Protein AF-A0A7X5CU13-F1 (afdb_monomer_lite)

Structure (mmCIF, N/CA/C/O backbone):
data_AF-A0A7X5CU13-F1
#
_entry.id   AF-A0A7X5CU13-F1
#
loop_
_atom_site.group_PDB
_atom_site.id
_atom_site.type_symbol
_atom_site.label_atom_id
_atom_site.label_alt_id
_atom_site.label_comp_id
_atom_site.label_asym_id
_atom_site.label_entity_id
_atom_site.label_seq_id
_atom_site.pdbx_PDB_ins_code
_atom_site.Cartn_x
_atom_site.Cartn_y
_atom_site.Cartn_z
_atom_site.occupancy
_atom_site.B_iso_or_equiv
_atom_site.auth_seq_id
_atom_site.auth_comp_id
_atom_site.auth_asym_id
_atom_site.auth_atom_id
_atom_site.pdbx_PDB_model_num
ATOM 1 N N . MET A 1 1 ? -31.992 3.237 -12.448 1.00 40.44 1 MET A N 1
ATOM 2 C CA . MET A 1 1 ? -31.407 3.269 -11.088 1.00 40.44 1 MET A CA 1
ATOM 3 C C . MET A 1 1 ? -30.253 4.259 -11.102 1.00 40.44 1 MET A C 1
ATOM 5 O O . MET A 1 1 ? -29.123 3.876 -11.368 1.00 40.44 1 MET A O 1
ATOM 9 N N . GLU A 1 2 ? -30.543 5.541 -10.900 1.00 33.31 2 GLU A N 1
ATOM 10 C CA . GLU A 1 2 ? -29.527 6.599 -10.867 1.00 33.31 2 GLU A CA 1
ATOM 11 C C . GLU A 1 2 ? -29.085 6.845 -9.426 1.00 33.31 2 GLU A C 1
ATOM 13 O O . GLU A 1 2 ? -29.903 7.119 -8.544 1.00 33.31 2 GLU A O 1
ATOM 18 N N . ARG A 1 3 ? -27.778 6.748 -9.170 1.00 36.56 3 ARG A N 1
ATOM 19 C CA . ARG A 1 3 ? -27.193 7.203 -7.909 1.00 36.56 3 ARG A CA 1
ATOM 20 C C . ARG A 1 3 ? -27.170 8.729 -7.932 1.00 36.56 3 ARG A C 1
ATOM 22 O O . ARG A 1 3 ? -26.274 9.325 -8.519 1.00 36.56 3 ARG A O 1
ATOM 29 N N . ARG A 1 4 ? -28.148 9.361 -7.280 1.00 37.28 4 ARG A N 1
ATOM 30 C CA . ARG A 1 4 ? -28.060 10.781 -6.922 1.00 37.28 4 ARG A CA 1
ATOM 31 C C . ARG A 1 4 ? -26.932 10.952 -5.905 1.00 37.28 4 ARG A C 1
ATOM 33 O O . ARG A 1 4 ? -27.118 10.712 -4.715 1.00 37.28 4 ARG A O 1
ATOM 40 N N . CYS A 1 5 ? -25.758 11.351 -6.378 1.00 37.75 5 CYS A N 1
ATOM 41 C CA . CYS A 1 5 ? -24.747 11.955 -5.523 1.00 37.75 5 CYS A CA 1
ATOM 42 C C . CYS A 1 5 ? -25.335 13.266 -4.988 1.00 37.75 5 CYS A C 1
ATOM 44 O O . CYS A 1 5 ? -25.552 14.203 -5.753 1.00 37.75 5 CYS A O 1
ATOM 46 N N . ILE A 1 6 ? -25.638 13.324 -3.691 1.00 47.09 6 ILE A N 1
ATOM 47 C CA . ILE A 1 6 ? -25.963 14.588 -3.030 1.00 47.09 6 ILE A CA 1
ATOM 48 C C . ILE A 1 6 ? -24.681 15.417 -2.959 1.00 47.09 6 ILE A C 1
ATOM 50 O O . ILE A 1 6 ? -23.807 15.195 -2.124 1.00 47.09 6 ILE A O 1
ATOM 54 N N . PHE A 1 7 ? -24.545 16.343 -3.900 1.00 40.78 7 PHE A N 1
ATOM 55 C CA . PHE A 1 7 ? -23.575 17.419 -3.814 1.00 40.78 7 PHE A CA 1
ATOM 56 C C . PHE A 1 7 ? -23.892 18.203 -2.531 1.00 40.78 7 PHE A C 1
ATOM 58 O O . PHE A 1 7 ? -24.977 18.765 -2.399 1.00 40.78 7 PHE A O 1
ATOM 65 N N . LEU A 1 8 ? -22.994 18.157 -1.543 1.00 41.62 8 LEU A N 1
ATOM 66 C CA . LEU A 1 8 ? -23.095 18.988 -0.345 1.00 41.62 8 LEU A CA 1
ATOM 67 C C . LEU A 1 8 ? -22.869 20.435 -0.776 1.00 41.62 8 LEU A C 1
ATOM 69 O O . LEU A 1 8 ? -21.736 20.864 -1.000 1.00 41.62 8 LEU A O 1
ATOM 73 N N . ASP A 1 9 ? -23.972 21.154 -0.934 1.00 46.94 9 ASP A N 1
ATOM 74 C CA . ASP A 1 9 ? -23.973 22.575 -1.233 1.00 46.94 9 ASP A CA 1
ATOM 75 C C . ASP A 1 9 ? -23.269 23.332 -0.094 1.00 46.94 9 ASP A C 1
ATOM 77 O O . ASP A 1 9 ? -23.574 23.145 1.090 1.00 46.94 9 ASP A O 1
ATOM 81 N N . LYS A 1 10 ? -22.282 24.164 -0.437 1.00 53.81 10 LYS A N 1
ATOM 82 C CA . LYS A 1 10 ? -21.396 24.882 0.502 1.00 53.81 10 LYS A CA 1
ATOM 83 C C . LYS A 1 10 ? -22.092 26.081 1.165 1.00 53.81 10 LYS A C 1
ATOM 85 O O . LYS A 1 10 ? -21.552 27.182 1.187 1.00 53.81 10 LYS A O 1
ATOM 90 N N . ASN A 1 11 ? -23.296 25.890 1.697 1.00 54.66 11 ASN A N 1
ATOM 91 C CA . ASN A 1 11 ? -24.078 26.958 2.331 1.00 54.66 11 ASN A CA 1
ATOM 92 C C . ASN A 1 11 ? -24.766 26.499 3.631 1.00 54.66 11 ASN A C 1
ATOM 94 O O . ASN A 1 11 ? -25.857 26.946 3.979 1.00 54.66 11 ASN A O 1
ATOM 98 N N . PHE A 1 12 ? -24.117 25.590 4.366 1.00 50.88 12 PHE A N 1
ATOM 99 C CA . PHE A 1 12 ? -24.641 24.995 5.601 1.00 50.88 12 PHE A CA 1
ATOM 100 C C . PHE A 1 12 ? -24.766 25.992 6.773 1.00 50.88 12 PHE A C 1
ATOM 102 O O . PHE A 1 12 ? -25.517 25.753 7.713 1.00 50.88 12 PHE A O 1
ATOM 109 N N . GLU A 1 13 ? -24.089 27.141 6.716 1.00 52.06 13 GLU A N 1
ATOM 110 C CA . GLU A 1 13 ? -24.032 28.098 7.833 1.00 52.06 13 GLU A CA 1
ATOM 111 C C . GLU A 1 13 ? -25.224 29.067 7.909 1.00 52.06 13 GLU A C 1
ATOM 113 O O . GLU A 1 13 ? -25.354 29.790 8.893 1.00 52.06 13 GLU A O 1
ATOM 118 N N . LYS A 1 14 ? -26.123 29.088 6.913 1.00 52.91 14 LYS A N 1
ATOM 119 C CA . LYS A 1 14 ? -27.225 30.075 6.848 1.00 52.91 14 LYS A CA 1
ATOM 120 C C . LYS A 1 14 ? -28.608 29.540 7.204 1.00 52.91 14 LYS A C 1
ATOM 122 O O . LYS A 1 14 ? -29.593 30.260 7.077 1.00 52.91 14 LYS A O 1
ATOM 127 N N . THR A 1 15 ? -28.712 28.295 7.651 1.00 53.69 15 THR A N 1
ATOM 128 C CA . THR A 1 15 ? -30.005 27.726 8.041 1.00 53.69 15 THR A CA 1
ATOM 129 C C . THR A 1 15 ? -30.090 27.635 9.561 1.00 53.69 15 THR A C 1
ATOM 131 O O . THR A 1 15 ? -29.162 27.156 10.208 1.00 53.69 15 THR A O 1
ATOM 134 N N . GLY A 1 16 ? -31.229 28.040 10.140 1.00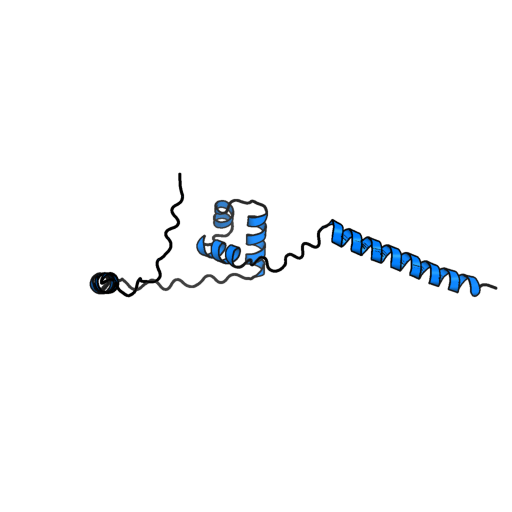 55.03 16 GLY A N 1
ATOM 135 C CA . GLY A 1 16 ? -31.540 27.908 11.578 1.00 55.03 16 GLY A CA 1
ATOM 136 C C . GLY A 1 16 ? -31.542 26.462 12.105 1.00 55.03 16 GLY A C 1
ATOM 137 O O . GLY A 1 16 ? -31.878 26.210 13.257 1.00 55.03 16 GLY A O 1
ATOM 138 N N . ILE A 1 17 ? -31.140 25.513 11.261 1.00 56.38 17 ILE A N 1
ATOM 139 C CA . ILE A 1 17 ? -30.843 24.126 11.574 1.00 56.38 17 ILE A CA 1
ATOM 140 C C . ILE A 1 17 ? -29.711 24.072 12.610 1.00 56.38 17 ILE A C 1
ATOM 142 O O . ILE A 1 17 ? -29.838 23.367 13.602 1.00 56.38 17 ILE A O 1
ATOM 146 N N . THR A 1 18 ? -28.646 24.866 12.486 1.00 58.12 18 THR A N 1
ATOM 147 C CA . THR A 1 18 ? -27.562 24.848 13.489 1.00 58.12 18 THR A CA 1
ATOM 148 C C . THR A 1 18 ? -28.050 25.238 14.888 1.00 58.12 18 THR A C 1
ATOM 150 O O . THR A 1 18 ? -27.659 24.596 15.860 1.00 58.12 18 THR A O 1
ATOM 153 N N . GLU A 1 19 ? -28.964 26.204 14.994 1.00 55.44 19 GLU A N 1
ATOM 154 C CA . GLU A 1 19 ? -29.599 26.604 16.258 1.00 55.44 19 GLU A CA 1
ATOM 155 C C . GLU A 1 19 ? -30.610 25.565 16.772 1.00 55.44 19 GLU A C 1
ATOM 157 O O . GLU A 1 19 ? -30.646 25.279 17.971 1.00 55.44 19 GLU A O 1
ATOM 162 N N . PHE A 1 20 ? -31.367 24.917 15.880 1.00 56.81 20 PHE A N 1
ATOM 163 C CA . PHE A 1 20 ? -32.258 23.803 16.227 1.00 56.81 20 PHE A CA 1
ATOM 164 C C . PHE A 1 20 ? -31.483 22.632 16.855 1.00 56.81 20 PHE A C 1
ATOM 166 O O . PHE A 1 20 ? -31.826 22.155 17.938 1.00 56.81 20 PHE A O 1
ATOM 173 N N . PHE A 1 21 ? -30.370 22.231 16.236 1.00 58.22 21 PHE A N 1
ATOM 174 C CA . PHE A 1 21 ? -29.499 21.173 16.751 1.00 58.22 21 PHE A CA 1
ATOM 175 C C . PHE A 1 21 ? -28.717 21.613 18.007 1.00 58.22 21 PHE A C 1
ATOM 177 O O . PHE A 1 21 ? -28.394 20.793 18.857 1.00 58.22 21 PHE A O 1
ATOM 184 N N . LYS A 1 22 ? -28.434 22.902 18.211 1.00 59.34 22 LYS A N 1
ATOM 185 C CA . LYS A 1 22 ? -27.805 23.367 19.464 1.00 59.34 22 LYS A CA 1
ATOM 186 C C . LYS A 1 22 ? -28.767 23.333 20.653 1.00 59.34 22 LYS A C 1
ATOM 188 O O . LYS A 1 22 ? -28.340 23.082 21.779 1.00 59.34 22 LYS A O 1
ATOM 193 N N . LYS A 1 23 ? -30.055 23.588 20.403 1.00 62.81 23 LYS A N 1
ATOM 194 C CA . LYS A 1 23 ? -31.105 23.629 21.428 1.00 62.81 23 LYS A CA 1
ATOM 195 C C . LYS A 1 23 ? -31.568 22.234 21.858 1.00 62.81 23 LYS A C 1
ATOM 197 O O . LYS A 1 23 ? -31.766 22.022 23.051 1.00 62.81 23 LYS A O 1
ATOM 202 N N . GLU A 1 24 ? -31.675 21.294 20.921 1.00 49.59 24 GLU A N 1
ATOM 203 C CA . GLU A 1 24 ? -32.103 19.909 21.188 1.00 49.59 24 GLU A CA 1
ATOM 204 C C . GLU A 1 24 ? -31.017 19.048 21.860 1.00 49.59 24 GLU A C 1
ATOM 206 O O . GLU A 1 24 ? -31.307 18.194 22.692 1.00 49.59 24 GLU A O 1
ATOM 211 N N . PHE A 1 25 ? -29.734 19.293 21.583 1.00 57.06 25 PHE A N 1
ATOM 212 C CA . PHE A 1 25 ? -28.649 18.398 22.008 1.00 57.06 25 PHE A CA 1
ATOM 213 C C . PHE A 1 25 ? -27.928 18.835 23.300 1.00 57.06 25 PHE A C 1
ATOM 215 O O . PHE A 1 25 ? -26.755 18.522 23.509 1.00 57.06 25 PHE A O 1
ATOM 222 N N . LYS A 1 26 ? -28.617 19.542 24.208 1.00 58.81 26 LYS A N 1
ATOM 223 C CA . LYS A 1 26 ? -28.037 20.069 25.464 1.00 58.81 26 LYS A CA 1
ATOM 224 C C . LYS A 1 26 ? -27.760 19.001 26.546 1.00 58.81 26 LYS A C 1
ATOM 226 O O . LYS A 1 26 ? -27.246 19.335 27.606 1.00 58.81 26 LYS A O 1
ATOM 231 N N . ASN A 1 27 ? -28.044 17.724 26.286 1.00 57.31 27 ASN A N 1
ATOM 232 C CA . ASN A 1 27 ? -27.686 16.597 27.159 1.00 57.31 27 ASN A CA 1
ATOM 233 C C . ASN A 1 27 ? -27.192 15.396 26.336 1.00 57.31 27 ASN A C 1
ATOM 235 O O . ASN A 1 27 ? -27.816 14.338 26.302 1.00 57.31 27 ASN A O 1
ATOM 239 N N . ILE A 1 28 ? -26.067 15.561 25.637 1.00 59.25 28 ILE A N 1
ATOM 240 C CA . ILE A 1 28 ? -25.346 14.415 25.073 1.00 59.25 28 ILE A CA 1
ATOM 241 C C . ILE A 1 28 ? -24.536 13.792 26.222 1.00 59.25 28 ILE A C 1
ATOM 243 O O . ILE A 1 28 ? -23.642 14.469 26.730 1.00 59.25 28 ILE A O 1
ATOM 247 N N . PRO A 1 29 ? -24.820 12.544 26.650 1.00 61.62 29 PRO A N 1
ATOM 248 C CA . PRO A 1 29 ? -24.017 11.880 27.670 1.00 61.62 29 PRO A CA 1
ATOM 249 C C . PRO A 1 29 ? -22.574 11.786 27.180 1.00 61.62 29 PRO A C 1
ATOM 251 O O . PRO A 1 29 ? -22.344 11.481 26.005 1.00 61.62 29 PRO A O 1
ATOM 254 N N . ASP A 1 30 ? -21.627 12.071 28.075 1.00 60.94 30 ASP A N 1
ATOM 255 C CA . ASP A 1 30 ? -20.203 12.180 27.777 1.00 60.94 30 ASP A CA 1
ATOM 256 C C . ASP A 1 30 ? -19.752 11.107 26.787 1.00 60.94 30 ASP A C 1
ATOM 258 O O . ASP A 1 30 ? -19.762 9.901 27.057 1.00 60.94 30 ASP A O 1
ATOM 262 N N . LYS A 1 31 ? -19.389 11.565 25.589 1.00 62.12 31 LYS A N 1
ATOM 263 C CA . LYS A 1 31 ? -18.890 10.729 24.503 1.00 62.12 31 LYS A CA 1
ATOM 264 C C . LYS A 1 31 ? -17.732 9.893 25.048 1.00 62.12 31 LYS A C 1
ATOM 266 O O . LYS A 1 31 ? -16.651 10.434 25.267 1.00 62.12 31 LYS A O 1
ATOM 271 N N . LYS A 1 32 ? -17.948 8.584 25.259 1.00 61.09 32 LYS A N 1
ATOM 272 C CA . LYS A 1 32 ? -16.901 7.638 25.686 1.00 61.09 32 LYS A CA 1
ATOM 273 C C . LYS A 1 32 ? -15.661 7.871 24.828 1.00 61.09 32 LYS A C 1
ATOM 275 O O . LYS A 1 32 ? -15.678 7.614 23.623 1.00 61.09 32 LYS A O 1
ATOM 280 N N . VAL A 1 33 ? -14.594 8.372 25.444 1.00 61.94 33 VAL A N 1
ATOM 281 C CA . VAL A 1 33 ? -13.306 8.577 24.781 1.00 61.94 33 VAL A CA 1
ATOM 282 C C . VAL A 1 33 ? -12.731 7.194 24.474 1.00 61.94 33 VAL A C 1
ATOM 284 O O . VAL A 1 33 ? -12.061 6.574 25.296 1.00 61.94 33 VAL A O 1
ATOM 287 N N . THR A 1 34 ? -13.047 6.657 23.296 1.00 67.69 34 THR A N 1
ATOM 288 C CA . THR A 1 34 ? -12.470 5.400 22.811 1.00 67.69 34 THR A CA 1
ATOM 289 C C . THR A 1 34 ? -10.980 5.596 22.567 1.00 67.69 34 THR A C 1
ATOM 291 O O . THR A 1 34 ? -10.585 6.423 21.739 1.00 67.69 34 THR A O 1
ATOM 294 N N . LYS A 1 35 ? -10.154 4.818 23.278 1.00 71.88 35 LYS A N 1
ATOM 295 C CA . LYS A 1 35 ? -8.706 4.734 23.051 1.00 71.88 35 LYS A CA 1
ATOM 296 C C . LYS A 1 35 ? -8.455 4.386 21.579 1.00 71.88 35 LYS A C 1
ATOM 298 O O . LYS A 1 35 ? -9.042 3.440 21.053 1.00 71.88 35 LYS A O 1
ATOM 303 N N . LYS A 1 36 ? -7.616 5.170 20.900 1.00 73.81 36 LYS A N 1
ATOM 304 C CA . LYS A 1 36 ? -7.280 4.940 19.489 1.00 73.81 36 LYS A CA 1
ATOM 305 C C . LYS A 1 36 ? -6.421 3.675 19.394 1.00 73.81 36 LYS A C 1
ATOM 307 O O . LYS A 1 36 ? -5.350 3.637 19.989 1.00 73.81 36 LYS A O 1
ATOM 312 N N . LYS A 1 37 ? -6.879 2.658 18.652 1.00 80.12 37 LYS A N 1
ATOM 313 C CA . LYS A 1 37 ? -6.031 1.519 18.263 1.00 80.12 37 LYS A CA 1
ATOM 314 C C . LYS A 1 37 ? -4.913 2.061 17.350 1.00 80.12 37 LYS A C 1
ATOM 316 O O . LYS A 1 37 ? -5.212 2.745 16.369 1.00 80.12 37 LYS A O 1
ATOM 321 N N . ILE A 1 38 ? -3.651 1.816 17.705 1.00 84.62 38 ILE A N 1
ATOM 322 C CA . ILE A 1 38 ? -2.473 2.178 16.902 1.00 84.62 38 ILE A CA 1
ATOM 323 C C . ILE A 1 38 ? -2.042 0.924 16.144 1.00 84.62 38 ILE A C 1
ATOM 325 O O . ILE A 1 38 ? -1.980 -0.153 16.725 1.00 84.62 38 ILE A O 1
ATOM 329 N N . TYR A 1 39 ? -1.764 1.077 14.853 1.00 86.94 39 TYR A N 1
ATOM 330 C CA . TYR A 1 39 ? -1.345 -0.008 13.970 1.00 86.94 39 TYR A CA 1
ATOM 331 C C . TYR A 1 39 ? 0.010 0.350 13.359 1.00 86.94 39 TYR A C 1
ATOM 333 O O . TYR A 1 39 ? 0.195 1.508 12.962 1.00 86.94 39 TYR A O 1
ATOM 341 N N . SER A 1 40 ? 0.923 -0.621 13.282 1.00 90.94 40 SER A N 1
ATOM 342 C CA . SER A 1 40 ? 2.205 -0.470 12.585 1.00 90.94 40 SER A CA 1
ATOM 343 C C . SER A 1 40 ? 1.989 -0.316 11.080 1.00 90.94 40 SER A C 1
ATOM 345 O O . SER A 1 40 ? 0.953 -0.718 10.545 1.00 90.94 40 SER A O 1
ATOM 347 N N . ASP A 1 41 ? 2.953 0.289 10.391 1.00 85.25 41 ASP A N 1
ATOM 348 C CA . ASP A 1 41 ? 2.840 0.517 8.948 1.00 85.25 41 ASP A CA 1
ATOM 349 C C . ASP A 1 41 ? 2.971 -0.784 8.147 1.00 85.25 41 ASP A C 1
ATOM 351 O O . ASP A 1 41 ? 2.184 -1.007 7.234 1.00 85.25 41 ASP A O 1
ATOM 355 N N . GLU A 1 42 ? 3.848 -1.698 8.569 1.00 85.75 42 GLU A N 1
ATOM 356 C CA . GLU A 1 42 ? 3.976 -3.051 8.000 1.00 85.75 42 GLU A CA 1
ATOM 357 C C . GLU A 1 42 ? 2.636 -3.797 7.992 1.00 85.75 42 GLU A C 1
ATOM 359 O O . GLU A 1 42 ? 2.227 -4.373 6.983 1.00 85.75 42 GLU A O 1
ATOM 364 N N . PHE A 1 43 ? 1.906 -3.722 9.109 1.00 89.88 43 PHE A N 1
ATOM 365 C CA . PHE A 1 43 ? 0.602 -4.354 9.244 1.00 89.88 43 PHE A CA 1
ATOM 366 C C . PHE A 1 43 ? -0.434 -3.745 8.292 1.00 89.88 43 PHE A C 1
ATOM 368 O O . PHE A 1 43 ? -1.198 -4.474 7.661 1.00 89.88 43 PHE A O 1
ATOM 375 N N . LYS A 1 44 ? -0.455 -2.412 8.154 1.00 90.12 44 LYS A N 1
ATOM 376 C CA . LYS A 1 44 ? -1.368 -1.731 7.220 1.00 90.12 44 LYS A CA 1
ATOM 377 C C . LYS A 1 44 ? -1.103 -2.177 5.785 1.00 90.12 44 LYS A C 1
ATOM 379 O O . LYS A 1 44 ? -2.058 -2.467 5.069 1.00 90.12 44 LYS A O 1
ATOM 384 N N . THR A 1 45 ? 0.167 -2.260 5.389 1.00 88.19 45 THR A N 1
ATOM 385 C CA . THR A 1 45 ? 0.574 -2.684 4.044 1.00 88.19 45 THR A CA 1
ATOM 386 C C . THR A 1 45 ? 0.150 -4.121 3.758 1.00 88.19 45 THR A C 1
ATOM 388 O O . THR A 1 45 ? -0.469 -4.367 2.726 1.00 88.19 45 THR A O 1
ATOM 391 N N . ALA A 1 46 ? 0.385 -5.052 4.687 1.00 89.50 46 ALA A N 1
ATOM 392 C CA . ALA A 1 46 ? -0.019 -6.451 4.525 1.00 89.50 46 ALA A CA 1
ATOM 393 C C . ALA A 1 46 ? -1.542 -6.602 4.341 1.00 89.50 46 ALA A C 1
ATOM 395 O O . ALA A 1 46 ? -2.006 -7.301 3.441 1.00 89.50 46 ALA A O 1
ATOM 396 N N . VAL A 1 47 ? -2.331 -5.889 5.151 1.00 90.75 47 VAL A N 1
ATOM 397 C CA . VAL A 1 47 ? -3.801 -5.889 5.056 1.00 90.75 47 VAL A CA 1
ATOM 398 C C . VAL A 1 47 ? -4.284 -5.307 3.724 1.00 90.75 47 VAL A C 1
ATOM 400 O O . VAL A 1 47 ? -5.235 -5.809 3.124 1.00 90.75 47 VAL A O 1
ATOM 403 N N . ILE A 1 48 ? -3.642 -4.237 3.256 1.00 87.19 48 ILE A N 1
ATOM 404 C CA . ILE A 1 48 ? -3.944 -3.617 1.965 1.00 87.19 48 ILE A CA 1
ATOM 405 C C . ILE A 1 48 ? -3.644 -4.578 0.810 1.00 87.19 48 ILE A C 1
ATOM 407 O O . ILE A 1 48 ? -4.465 -4.692 -0.095 1.00 87.19 48 ILE A O 1
ATOM 411 N N . GLN A 1 49 ? -2.505 -5.271 0.833 1.00 86.94 49 GLN A N 1
ATOM 412 C CA . GLN A 1 49 ? -2.147 -6.237 -0.209 1.00 86.94 49 GLN A CA 1
ATOM 413 C C . GLN A 1 49 ? -3.181 -7.363 -0.308 1.00 86.94 49 GLN A C 1
ATOM 415 O O . GLN A 1 49 ? -3.611 -7.702 -1.404 1.00 86.94 49 GLN A O 1
ATOM 420 N N . GLU A 1 50 ? -3.662 -7.884 0.824 1.00 88.69 50 GLU A N 1
ATOM 421 C CA . GLU A 1 50 ? -4.725 -8.898 0.833 1.00 88.69 50 GLU A CA 1
ATOM 422 C C . GLU A 1 50 ? -6.032 -8.370 0.212 1.00 88.69 50 GLU A C 1
ATOM 424 O O . GLU A 1 50 ? -6.710 -9.087 -0.525 1.00 88.69 50 GLU A O 1
ATOM 429 N N . TYR A 1 51 ? -6.352 -7.091 0.431 1.00 87.88 51 TYR A N 1
ATOM 430 C CA . TYR A 1 51 ? -7.479 -6.434 -0.234 1.00 87.88 51 TYR A CA 1
ATOM 431 C C . TYR A 1 51 ? -7.271 -6.288 -1.752 1.00 87.88 51 TYR A C 1
ATOM 433 O O . TYR A 1 51 ? -8.204 -6.538 -2.516 1.00 87.88 51 TYR A O 1
ATOM 441 N N . LEU A 1 52 ? -6.065 -5.919 -2.200 1.00 83.94 52 LEU A N 1
ATOM 442 C CA . LEU A 1 52 ? -5.725 -5.803 -3.626 1.00 83.94 52 LEU A CA 1
ATOM 443 C C . LEU A 1 52 ? -5.755 -7.159 -4.343 1.00 83.94 52 LEU A C 1
ATOM 445 O O . LEU A 1 52 ? -6.204 -7.231 -5.483 1.00 83.94 52 LEU A O 1
ATOM 449 N N . ASN A 1 53 ? -5.400 -8.237 -3.643 1.00 86.38 53 ASN A N 1
ATOM 450 C CA . ASN A 1 53 ? -5.497 -9.615 -4.137 1.00 86.38 53 ASN A CA 1
ATOM 451 C C . ASN A 1 53 ? -6.950 -10.101 -4.328 1.00 86.38 53 ASN A C 1
ATOM 453 O O . ASN A 1 53 ? -7.171 -11.232 -4.755 1.00 86.38 53 ASN A O 1
ATOM 457 N N . GLY A 1 54 ? -7.949 -9.272 -4.006 1.00 85.44 54 GLY A N 1
ATOM 458 C CA . GLY A 1 54 ? -9.363 -9.565 -4.232 1.00 85.44 54 GLY A CA 1
ATOM 459 C C . GLY A 1 54 ? -10.069 -10.234 -3.054 1.00 85.44 54 GLY A C 1
ATOM 460 O O . GLY A 1 54 ? -11.217 -10.661 -3.199 1.00 85.44 54 GLY A O 1
ATOM 461 N N . VAL A 1 55 ? -9.437 -10.307 -1.878 1.00 87.50 55 VAL A N 1
ATOM 462 C CA . VAL A 1 55 ? -10.106 -10.809 -0.673 1.00 87.50 55 VAL A CA 1
ATOM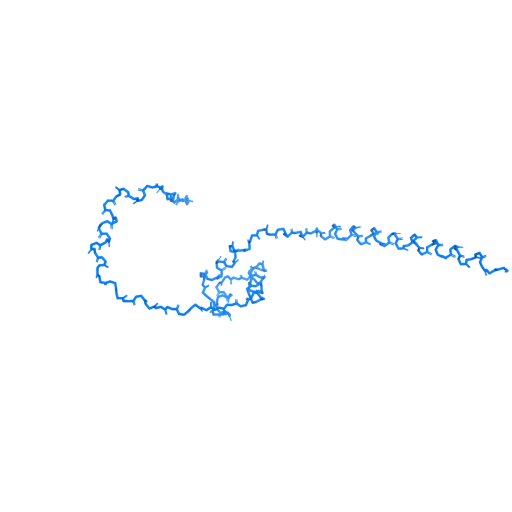 463 C C . VAL A 1 55 ? -11.208 -9.837 -0.248 1.00 87.50 55 VAL A C 1
ATOM 465 O O . VAL A 1 55 ? -11.052 -8.612 -0.242 1.00 87.50 55 VAL A O 1
ATOM 468 N N . SER A 1 56 ? -12.364 -10.390 0.121 1.00 87.44 56 SER A N 1
ATOM 469 C CA . SER A 1 56 ? -13.518 -9.598 0.535 1.00 87.44 56 SER A CA 1
ATOM 470 C C . SER A 1 56 ? -13.201 -8.767 1.775 1.00 87.44 56 SER A C 1
ATOM 472 O O . SER A 1 56 ? -12.672 -9.260 2.770 1.00 87.44 56 SER A O 1
ATOM 474 N N . ARG A 1 57 ? -13.640 -7.503 1.768 1.00 87.19 57 ARG A N 1
ATOM 475 C CA . ARG A 1 57 ? -13.498 -6.590 2.917 1.00 87.19 57 ARG A CA 1
ATOM 476 C C . ARG A 1 57 ? -13.998 -7.217 4.215 1.00 87.19 57 ARG A C 1
ATOM 478 O O . ARG A 1 57 ? -13.376 -7.028 5.247 1.00 87.19 57 ARG A O 1
ATOM 485 N N . LYS A 1 58 ? -15.117 -7.946 4.173 1.00 88.56 58 LYS A N 1
ATOM 486 C CA . LYS A 1 58 ? -15.713 -8.556 5.373 1.00 88.56 58 LYS A CA 1
ATOM 487 C C . LYS A 1 58 ? -14.785 -9.590 6.008 1.00 88.56 58 LYS A C 1
ATOM 489 O O . LYS A 1 58 ? -14.650 -9.599 7.228 1.00 88.56 58 LYS A O 1
ATOM 494 N N . ASP A 1 59 ? -14.118 -10.384 5.182 1.00 90.06 59 ASP A N 1
ATOM 495 C CA . ASP A 1 59 ? -13.234 -11.451 5.642 1.00 90.06 59 ASP A CA 1
ATOM 496 C C . ASP A 1 59 ? -11.976 -10.856 6.276 1.00 90.06 59 ASP A C 1
ATOM 498 O O . ASP A 1 59 ? -11.590 -11.254 7.370 1.00 90.06 59 ASP A O 1
ATOM 502 N N . ILE A 1 60 ? -11.415 -9.805 5.669 1.00 90.94 60 ILE A N 1
ATOM 503 C CA . ILE A 1 60 ? -10.273 -9.058 6.217 1.00 90.94 60 ILE A CA 1
ATOM 504 C C . ILE A 1 60 ? -10.633 -8.418 7.568 1.00 90.94 60 ILE A C 1
ATOM 506 O O . ILE A 1 60 ? -9.869 -8.508 8.530 1.00 90.94 60 ILE A O 1
ATOM 510 N N . LEU A 1 61 ? -11.811 -7.792 7.666 1.00 89.88 61 LEU A N 1
ATOM 511 C CA . LEU A 1 61 ? -12.288 -7.188 8.916 1.00 89.88 61 LEU A CA 1
ATOM 512 C C . LEU A 1 61 ? -12.421 -8.236 10.028 1.00 89.88 61 LEU A C 1
ATOM 514 O O . LEU A 1 61 ? -12.020 -7.970 11.160 1.00 89.88 61 LEU A O 1
ATOM 518 N N . SER A 1 62 ? -12.942 -9.421 9.695 1.00 90.31 62 SER A N 1
ATOM 519 C CA . SER A 1 62 ? -13.112 -10.525 10.642 1.00 90.31 62 SER A CA 1
ATOM 520 C C . SER A 1 62 ? -11.786 -11.171 11.046 1.00 90.31 62 SER A C 1
ATOM 522 O O . SER A 1 62 ? -11.607 -11.507 12.212 1.00 90.31 62 SER A O 1
ATOM 524 N N . LYS A 1 63 ? -10.858 -11.353 10.102 1.00 92.12 63 LYS A N 1
ATOM 525 C CA . LYS A 1 63 ? -9.563 -12.016 10.319 1.00 92.12 63 LYS A CA 1
ATOM 526 C C . LYS A 1 63 ? -8.647 -11.213 11.240 1.00 92.12 63 LYS A C 1
ATOM 528 O O . LYS A 1 63 ? -7.918 -11.791 12.039 1.00 92.12 63 LYS A O 1
ATOM 533 N N . TYR A 1 64 ? -8.697 -9.887 11.132 1.00 89.56 64 TYR A N 1
ATOM 534 C CA . TYR A 1 64 ? -7.765 -8.987 11.812 1.00 89.56 64 TYR A CA 1
ATOM 535 C C . TYR A 1 64 ? -8.397 -8.126 12.923 1.00 89.56 64 TYR A C 1
ATOM 537 O O . TYR A 1 64 ? -7.699 -7.296 13.505 1.00 89.56 64 TYR A O 1
ATOM 545 N N . ASP A 1 65 ? -9.697 -8.277 13.214 1.00 89.19 65 ASP A N 1
ATOM 546 C CA . ASP A 1 65 ? -10.466 -7.438 14.163 1.00 89.19 65 ASP A CA 1
ATOM 547 C C . ASP A 1 65 ? -10.223 -5.921 13.975 1.00 89.19 65 ASP A C 1
ATOM 549 O O . ASP A 1 65 ? -10.029 -5.117 14.905 1.00 89.19 65 ASP A O 1
ATOM 553 N N . ILE A 1 66 ? -10.184 -5.511 12.710 1.00 89.06 66 ILE A N 1
ATOM 554 C CA . ILE A 1 66 ? -10.003 -4.113 12.329 1.00 89.06 66 ILE A CA 1
ATOM 555 C C . ILE A 1 66 ? -11.354 -3.464 12.034 1.00 89.06 66 ILE A C 1
ATOM 557 O O . ILE A 1 66 ? -12.292 -4.073 11.528 1.00 89.06 66 ILE A O 1
ATOM 561 N N . SER A 1 67 ? -11.456 -2.172 12.342 1.00 88.00 67 SER A N 1
ATOM 562 C CA . SER A 1 67 ? -12.660 -1.401 12.038 1.00 88.00 67 SER A CA 1
ATOM 563 C C . SER A 1 67 ? -12.760 -1.112 10.539 1.00 88.00 67 SER A C 1
ATOM 565 O O . SER A 1 67 ? -11.772 -0.723 9.912 1.00 88.00 67 SER A O 1
ATOM 567 N N . SER A 1 68 ? -13.977 -1.169 9.984 1.00 86.56 68 SER A N 1
ATOM 568 C CA . SER A 1 68 ? -14.240 -0.796 8.584 1.00 86.56 68 SER A CA 1
ATOM 569 C C . SER A 1 68 ? -13.757 0.612 8.247 1.00 86.56 68 SER A C 1
ATOM 571 O O . SER A 1 68 ? -13.286 0.854 7.137 1.00 86.56 68 SER A O 1
ATOM 573 N N . SER A 1 69 ? -13.830 1.535 9.205 1.00 87.56 69 SER A N 1
ATOM 574 C CA . SER A 1 69 ? -13.360 2.910 9.033 1.00 87.56 69 SER A CA 1
ATOM 575 C C . SER A 1 69 ? -11.835 3.004 8.976 1.00 87.56 69 SER A C 1
ATOM 577 O O . SER A 1 69 ? -11.307 3.899 8.321 1.00 87.56 69 SER A O 1
ATOM 579 N N . ALA A 1 70 ? -11.121 2.109 9.666 1.00 87.62 70 ALA A N 1
ATOM 580 C CA . ALA A 1 70 ? -9.662 2.051 9.618 1.00 87.62 70 ALA A CA 1
ATOM 581 C C . ALA A 1 70 ? -9.198 1.526 8.255 1.00 87.62 70 ALA A C 1
ATOM 583 O O . ALA A 1 70 ? -8.422 2.205 7.588 1.00 87.62 70 ALA A O 1
ATOM 584 N N . LEU A 1 71 ? -9.771 0.405 7.801 1.00 89.06 71 LEU A N 1
ATOM 585 C CA . LEU A 1 71 ? -9.479 -0.169 6.486 1.00 89.06 71 LEU A CA 1
ATOM 586 C C . LEU A 1 71 ? -9.771 0.827 5.356 1.00 89.06 71 LEU A C 1
ATOM 588 O O . LEU A 1 71 ? -8.931 1.042 4.491 1.00 89.06 71 LEU A O 1
ATOM 592 N N . TYR A 1 72 ? -10.922 1.506 5.404 1.00 88.38 72 TYR A N 1
ATOM 593 C CA . TYR A 1 72 ? -11.269 2.541 4.426 1.00 88.38 72 TYR A CA 1
ATOM 594 C C . TYR A 1 72 ? -10.244 3.682 4.386 1.00 88.38 72 TYR A C 1
ATOM 596 O O . TYR A 1 72 ? -9.832 4.108 3.309 1.00 88.38 72 TYR A O 1
ATOM 604 N N . LYS A 1 73 ? -9.796 4.161 5.555 1.00 88.56 73 LYS A N 1
ATOM 605 C CA . LYS A 1 73 ? -8.754 5.193 5.633 1.00 88.56 73 LYS A CA 1
ATOM 606 C C . LYS A 1 73 ? -7.443 4.712 5.037 1.00 88.56 73 LYS A C 1
ATOM 608 O O . LYS A 1 73 ? -6.806 5.490 4.342 1.00 88.56 73 LYS A O 1
ATOM 613 N N . TRP A 1 74 ? -7.038 3.474 5.303 1.00 90.19 74 TRP A N 1
ATOM 614 C CA . TRP A 1 74 ? -5.797 2.921 4.764 1.00 90.19 74 TRP A CA 1
ATOM 615 C C . TRP A 1 74 ? -5.872 2.788 3.250 1.00 90.19 74 TRP A C 1
ATOM 617 O O . TRP A 1 74 ? -5.003 3.327 2.578 1.00 90.19 74 TRP A O 1
ATOM 627 N N . ILE A 1 75 ? -6.960 2.223 2.719 1.00 85.94 75 ILE A N 1
ATOM 628 C CA . ILE A 1 75 ? -7.193 2.123 1.271 1.00 85.94 75 ILE A CA 1
ATOM 629 C C . ILE A 1 75 ? -7.168 3.508 0.615 1.00 85.94 75 ILE A C 1
ATOM 631 O O . ILE A 1 75 ? -6.504 3.705 -0.391 1.00 85.94 75 ILE A O 1
ATOM 635 N N . SER A 1 76 ? -7.837 4.496 1.213 1.00 83.94 76 SER A N 1
ATOM 636 C CA . SER A 1 76 ? -7.844 5.870 0.698 1.00 83.94 76 SER A CA 1
ATOM 637 C C . SER A 1 76 ? -6.505 6.600 0.869 1.00 83.94 76 SER A C 1
ATOM 639 O O . SER A 1 76 ? -6.306 7.639 0.241 1.00 83.94 76 SER A O 1
ATOM 641 N N . SER A 1 77 ? -5.626 6.119 1.754 1.00 81.50 77 SER A N 1
ATOM 642 C CA . SER A 1 77 ? -4.286 6.681 1.985 1.00 81.50 77 SER A CA 1
ATOM 643 C C . SER A 1 77 ? -3.257 6.115 1.015 1.00 81.50 77 SER A C 1
ATOM 645 O O . SER A 1 77 ? -2.214 6.740 0.825 1.00 81.50 77 SER A O 1
ATOM 647 N N . ILE A 1 78 ? -3.561 4.983 0.371 1.00 77.94 78 ILE A N 1
ATOM 648 C CA . ILE A 1 78 ? -2.886 4.558 -0.850 1.00 77.94 78 ILE A CA 1
ATOM 649 C C . ILE A 1 78 ? -3.259 5.606 -1.898 1.00 77.94 78 ILE A C 1
ATOM 651 O O . ILE A 1 78 ? -4.234 5.486 -2.639 1.00 77.94 78 ILE A O 1
ATOM 655 N N . LYS A 1 79 ? -2.493 6.696 -1.951 1.00 60.38 79 LYS A N 1
ATOM 656 C CA . LYS A 1 79 ? -2.371 7.416 -3.212 1.00 60.38 79 LYS A CA 1
ATOM 657 C C . LYS A 1 79 ? -1.946 6.370 -4.249 1.00 60.38 79 LYS A C 1
ATOM 659 O O . LYS A 1 79 ? -1.219 5.444 -3.877 1.00 60.38 79 LYS A O 1
ATOM 664 N N . PRO A 1 80 ? -2.272 6.540 -5.535 1.00 56.12 80 PRO A N 1
ATOM 665 C CA . PRO A 1 80 ? -1.388 6.054 -6.585 1.00 56.12 80 PRO A CA 1
ATOM 666 C C . PRO A 1 80 ? -0.056 6.814 -6.433 1.00 56.12 80 PRO A C 1
ATOM 668 O O . PRO A 1 80 ? 0.274 7.731 -7.173 1.00 56.12 80 PRO A O 1
ATOM 671 N N . SER A 1 81 ? 0.648 6.537 -5.340 1.00 44.78 81 SER A N 1
ATOM 672 C CA . SER A 1 81 ? 2.027 6.866 -5.081 1.00 44.78 81 SER A CA 1
ATOM 673 C C . SER A 1 81 ? 2.720 6.008 -6.094 1.00 44.78 81 SER A C 1
ATOM 675 O O . SER A 1 81 ? 2.824 4.819 -5.810 1.00 44.78 81 SER A O 1
ATOM 677 N N . ALA A 1 82 ? 3.016 6.596 -7.259 1.00 44.62 82 ALA A N 1
ATOM 678 C CA . ALA A 1 82 ? 3.913 6.083 -8.280 1.00 44.62 82 ALA A CA 1
ATOM 679 C C . ALA A 1 82 ? 4.256 4.620 -8.006 1.00 44.62 82 ALA A C 1
ATOM 681 O O . ALA A 1 82 ? 5.321 4.290 -7.491 1.00 44.62 82 ALA A O 1
ATOM 682 N N . CYS A 1 83 ? 3.273 3.752 -8.254 1.00 43.66 83 CYS A N 1
ATOM 683 C CA . CYS A 1 83 ? 3.587 2.397 -8.610 1.00 43.66 83 CYS A CA 1
ATOM 684 C C . CYS A 1 83 ? 4.227 2.621 -9.968 1.00 43.66 83 CYS A C 1
ATOM 686 O O . CYS A 1 83 ? 3.557 2.616 -10.995 1.00 43.66 83 CYS A O 1
ATOM 688 N N . GLU A 1 84 ? 5.521 2.931 -9.960 1.00 50.78 84 GLU A N 1
ATOM 689 C CA . GLU A 1 84 ? 6.398 2.428 -10.993 1.00 50.78 84 GLU A CA 1
ATOM 690 C C . GLU A 1 84 ? 6.354 0.908 -10.802 1.00 50.78 84 GLU A C 1
ATOM 692 O O . GLU A 1 84 ? 7.292 0.276 -10.331 1.00 50.78 84 GLU A O 1
ATOM 697 N N . GLU A 1 85 ? 5.209 0.310 -11.134 1.00 53.78 85 GLU A N 1
ATOM 698 C CA . GLU A 1 85 ? 5.220 -0.962 -11.816 1.00 53.78 85 GLU A CA 1
ATOM 699 C C . GLU A 1 85 ? 5.877 -0.612 -13.151 1.00 53.78 85 GLU A C 1
ATOM 701 O O . GLU A 1 85 ? 5.209 -0.333 -14.143 1.00 53.78 85 GLU A O 1
ATOM 706 N N . GLU A 1 86 ? 7.210 -0.456 -13.121 1.00 55.16 86 GLU A N 1
ATOM 707 C CA . GLU A 1 86 ? 8.036 -0.601 -14.310 1.00 55.16 86 GLU A CA 1
ATOM 708 C C . GLU A 1 86 ? 7.565 -1.944 -14.848 1.00 55.16 86 GLU A C 1
ATOM 710 O O . GLU A 1 86 ? 7.643 -2.942 -14.118 1.00 55.16 86 GLU A O 1
ATOM 715 N N . SER A 1 87 ? 6.899 -1.941 -16.006 1.00 66.81 87 SER A N 1
ATOM 716 C CA . SER A 1 87 ? 6.165 -3.135 -16.405 1.00 66.81 87 SER A CA 1
ATOM 717 C C . SER A 1 87 ? 7.158 -4.293 -16.489 1.00 66.81 87 SER A C 1
ATOM 719 O O . SER A 1 87 ? 8.369 -4.082 -16.646 1.00 66.81 87 SER A O 1
ATOM 721 N N . GLU A 1 88 ? 6.690 -5.529 -16.324 1.00 71.19 88 GLU A N 1
ATOM 722 C CA . GLU A 1 88 ? 7.585 -6.691 -16.381 1.00 71.19 88 GLU A CA 1
ATOM 723 C C . GLU A 1 88 ? 8.459 -6.631 -17.650 1.00 71.19 88 GLU A C 1
ATOM 725 O O . GLU A 1 88 ? 9.650 -6.934 -17.613 1.00 71.19 88 GLU A O 1
ATOM 730 N N . GLU A 1 89 ? 7.921 -6.091 -18.744 1.00 73.06 89 GLU A N 1
ATOM 731 C CA . GLU A 1 89 ? 8.637 -5.793 -19.980 1.00 73.06 89 GLU A CA 1
ATOM 732 C C . GLU A 1 89 ? 9.764 -4.754 -19.831 1.00 73.06 89 GLU A C 1
ATOM 734 O O . GLU A 1 89 ? 10.853 -4.971 -20.368 1.00 73.06 89 GLU A O 1
ATOM 739 N N . ASP A 1 90 ? 9.556 -3.654 -19.110 1.00 75.19 90 ASP A N 1
ATOM 740 C CA . ASP A 1 90 ? 10.573 -2.618 -18.889 1.00 75.19 90 ASP A CA 1
ATOM 741 C C . ASP A 1 90 ? 11.735 -3.142 -18.029 1.00 75.19 90 ASP A C 1
ATOM 743 O O . ASP A 1 90 ? 12.913 -2.970 -18.378 1.00 75.19 90 ASP A O 1
ATOM 747 N N . THR A 1 91 ? 11.419 -3.885 -16.963 1.00 83.94 91 THR A N 1
ATOM 748 C CA . THR A 1 91 ? 12.436 -4.540 -16.121 1.00 83.94 91 THR A CA 1
ATOM 749 C C . THR A 1 91 ? 13.237 -5.576 -16.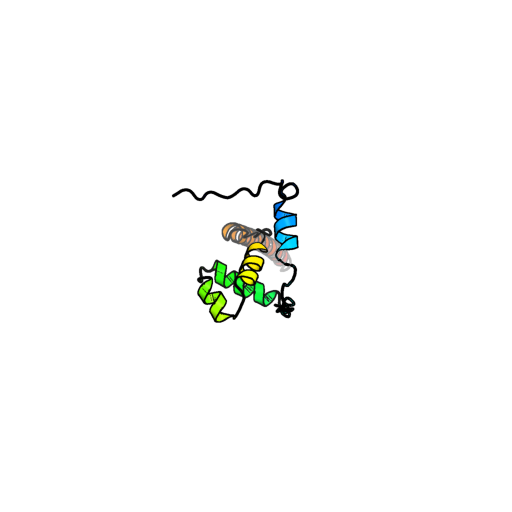917 1.00 83.94 91 THR A C 1
ATOM 751 O O . THR A 1 91 ? 14.471 -5.621 -16.834 1.00 83.94 91 THR A O 1
ATOM 754 N N . MET A 1 92 ? 12.562 -6.351 -17.773 1.00 81.88 92 MET A N 1
ATOM 755 C CA . MET A 1 92 ? 13.190 -7.312 -18.679 1.00 81.88 92 MET A CA 1
ATOM 756 C C . MET A 1 92 ? 14.094 -6.625 -19.702 1.00 81.88 92 MET A C 1
ATOM 758 O O . MET A 1 92 ? 15.213 -7.085 -19.945 1.00 81.88 92 MET A O 1
ATOM 762 N N . GLN A 1 93 ? 13.672 -5.495 -20.273 1.00 83.88 93 GLN A N 1
ATOM 763 C CA . GLN A 1 93 ? 14.515 -4.724 -21.185 1.00 83.88 93 GLN A CA 1
ATOM 764 C C . GLN A 1 93 ? 15.769 -4.181 -20.497 1.00 83.88 93 GLN A C 1
ATOM 766 O O . GLN A 1 93 ? 16.853 -4.199 -21.089 1.00 83.88 93 GLN A O 1
ATOM 771 N N . LYS A 1 94 ? 15.652 -3.720 -19.251 1.00 90.69 94 LYS A N 1
ATOM 772 C CA . LYS A 1 94 ? 16.786 -3.218 -18.470 1.00 90.69 94 LYS A CA 1
ATOM 773 C C . LYS A 1 94 ? 17.815 -4.316 -18.192 1.00 90.69 94 LYS A C 1
ATOM 775 O O . LYS A 1 94 ? 18.995 -4.129 -18.493 1.00 90.69 94 LYS A O 1
ATOM 780 N N . LEU A 1 95 ? 17.363 -5.490 -17.750 1.00 89.25 95 LEU A N 1
ATOM 781 C CA . LEU A 1 95 ? 18.223 -6.659 -17.525 1.00 89.25 95 LEU A CA 1
ATOM 782 C C . LEU A 1 95 ? 18.900 -7.153 -18.812 1.00 89.25 95 LEU A C 1
ATOM 784 O O . LEU A 1 95 ? 20.055 -7.585 -18.787 1.00 89.25 95 LEU A O 1
ATOM 788 N N . LEU A 1 96 ? 18.217 -7.083 -19.958 1.00 90.19 96 LEU A N 1
ATOM 789 C CA . LEU A 1 96 ? 18.811 -7.436 -21.250 1.00 90.19 96 LEU A CA 1
ATOM 790 C C . LEU A 1 96 ? 19.936 -6.472 -21.647 1.00 90.19 96 LEU A C 1
ATOM 792 O O . LEU A 1 96 ? 20.998 -6.932 -22.075 1.00 90.19 96 LEU A O 1
ATOM 796 N N . ARG A 1 97 ? 19.743 -5.161 -21.454 1.00 91.69 97 ARG A N 1
ATOM 797 C CA . ARG A 1 97 ? 20.788 -4.154 -21.712 1.00 91.69 97 ARG A CA 1
ATOM 798 C C . ARG A 1 97 ? 22.001 -4.361 -20.809 1.00 91.69 97 ARG A C 1
ATOM 800 O O . A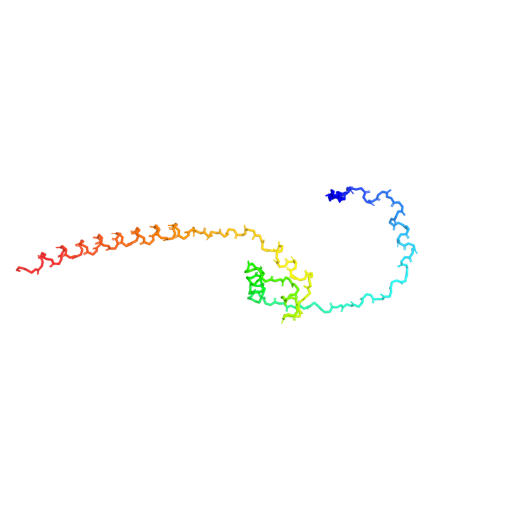RG A 1 97 ? 23.128 -4.331 -21.297 1.00 91.69 97 ARG A O 1
ATOM 807 N N . GLU A 1 98 ? 21.789 -4.608 -19.519 1.00 92.69 98 GLU A N 1
ATOM 808 C CA . GLU A 1 98 ? 22.881 -4.891 -18.578 1.00 92.69 98 GLU A CA 1
ATOM 809 C C . GLU A 1 98 ? 23.662 -6.142 -18.988 1.00 92.69 98 GLU A C 1
ATOM 811 O O . GLU A 1 98 ? 24.890 -6.106 -19.075 1.00 92.69 98 GLU A O 1
ATOM 816 N N . ASN A 1 99 ? 22.964 -7.222 -19.345 1.00 95.19 99 ASN A N 1
ATOM 817 C CA . ASN A 1 99 ? 23.602 -8.438 -19.845 1.00 95.19 99 ASN A CA 1
ATOM 818 C C . ASN A 1 99 ? 24.418 -8.197 -21.122 1.00 95.19 99 ASN A C 1
ATOM 820 O O . ASN A 1 99 ? 25.494 -8.775 -21.288 1.00 95.19 99 ASN A O 1
ATOM 824 N N . GLU A 1 100 ? 23.935 -7.355 -22.036 1.00 95.81 100 GLU A N 1
ATOM 825 C CA . GLU A 1 100 ? 24.675 -6.999 -23.247 1.00 95.81 100 GLU A CA 1
ATOM 826 C C . GLU A 1 100 ? 25.947 -6.201 -22.921 1.00 95.81 100 GLU A C 1
ATOM 828 O O . GLU A 1 100 ? 27.022 -6.493 -23.452 1.00 95.81 100 GLU A O 1
ATOM 833 N N . MET A 1 101 ? 25.850 -5.234 -22.006 1.00 94.19 101 MET A N 1
ATOM 834 C CA . MET A 1 101 ? 26.992 -4.439 -21.550 1.00 94.19 101 MET A CA 1
ATOM 835 C C . MET A 1 101 ? 28.043 -5.312 -20.861 1.00 94.19 101 MET A C 1
ATOM 837 O O . MET A 1 101 ? 29.227 -5.221 -21.190 1.00 94.19 101 MET A O 1
ATOM 841 N N . LEU A 1 102 ? 27.624 -6.218 -19.974 1.00 93.69 102 LEU A N 1
ATOM 842 C CA . LEU A 1 102 ? 28.519 -7.156 -19.295 1.00 93.69 102 LEU A CA 1
ATOM 843 C C . LEU A 1 102 ? 29.236 -8.081 -20.288 1.00 93.69 102 LEU A C 1
ATOM 845 O O . LEU A 1 102 ? 30.445 -8.282 -20.172 1.00 93.69 102 LEU A O 1
ATOM 849 N N . LYS A 1 103 ? 28.534 -8.586 -21.312 1.00 93.62 103 LYS A N 1
ATOM 850 C CA . LYS A 1 103 ? 29.145 -9.396 -22.383 1.00 93.62 103 LYS A CA 1
ATOM 851 C C . LYS A 1 103 ? 30.229 -8.627 -23.141 1.00 93.62 103 LYS A C 1
ATOM 853 O O . LYS A 1 103 ? 31.298 -9.185 -23.389 1.00 93.62 103 LYS A O 1
ATOM 858 N N . LYS A 1 104 ? 29.985 -7.356 -23.479 1.00 92.25 104 LYS A N 1
ATOM 859 C CA . LYS A 1 104 ? 30.974 -6.494 -24.156 1.00 92.25 104 LYS A CA 1
ATOM 860 C C . LYS A 1 104 ? 32.204 -6.244 -23.280 1.00 92.25 104 LYS A C 1
ATOM 862 O O . LYS A 1 104 ? 33.325 -6.354 -23.770 1.00 92.25 104 LYS A O 1
ATOM 867 N N . VAL A 1 105 ? 32.006 -5.969 -21.989 1.00 92.50 105 VAL A N 1
ATOM 868 C CA . VAL A 1 105 ? 33.105 -5.770 -21.027 1.00 92.50 105 VAL A CA 1
ATOM 869 C C . VAL A 1 105 ? 33.959 -7.032 -20.896 1.00 92.50 105 VAL A C 1
ATOM 871 O O . VAL A 1 105 ? 35.184 -6.952 -20.961 1.00 92.50 105 VAL A O 1
ATOM 874 N N . ILE A 1 106 ? 33.334 -8.206 -20.770 1.00 93.25 106 ILE A N 1
ATOM 875 C CA . ILE A 1 106 ? 34.054 -9.485 -20.701 1.00 93.25 106 ILE A CA 1
ATOM 876 C C . ILE A 1 106 ? 34.908 -9.692 -21.955 1.00 93.25 106 ILE A C 1
ATOM 878 O O . ILE A 1 106 ? 36.066 -10.085 -21.837 1.00 93.25 106 ILE A O 1
ATOM 882 N N . LEU A 1 107 ? 34.374 -9.391 -23.140 1.00 89.75 107 LEU A N 1
ATOM 883 C CA . LEU A 1 107 ? 35.110 -9.531 -24.396 1.00 89.75 107 LEU A CA 1
ATOM 884 C C . LEU A 1 107 ? 36.362 -8.639 -24.425 1.00 89.75 107 LEU A C 1
ATOM 886 O O . LEU A 1 107 ? 37.454 -9.139 -24.679 1.00 89.75 107 LEU A O 1
ATOM 890 N N . MET A 1 108 ? 36.232 -7.363 -24.042 1.00 86.81 108 MET A N 1
ATOM 891 C CA . MET A 1 108 ? 37.373 -6.440 -23.937 1.00 86.81 108 MET A CA 1
ATOM 892 C C . MET A 1 108 ? 38.461 -6.949 -22.977 1.00 86.81 108 MET A C 1
ATOM 894 O O . MET A 1 108 ? 39.658 -6.828 -23.256 1.00 86.81 108 MET A O 1
ATOM 898 N N . LEU A 1 109 ? 38.064 -7.546 -21.850 1.00 88.50 109 LEU A N 1
ATOM 899 C CA . LEU A 1 109 ? 39.004 -8.101 -20.873 1.00 88.50 109 LEU A CA 1
ATOM 900 C C . LEU A 1 109 ? 39.689 -9.377 -21.383 1.00 88.50 109 LEU A C 1
ATOM 902 O O . LEU A 1 109 ? 40.877 -9.586 -21.127 1.00 88.50 109 LEU A O 1
ATOM 906 N N . LEU A 1 110 ? 38.967 -10.226 -22.115 1.00 87.19 110 LEU A N 1
ATOM 907 C CA . LEU A 1 110 ? 39.516 -11.447 -22.707 1.00 87.19 110 LEU A CA 1
ATOM 908 C C . LEU A 1 110 ? 40.512 -11.143 -23.827 1.00 87.19 110 LEU A C 1
ATOM 910 O O . LEU A 1 110 ? 41.555 -11.797 -23.906 1.00 87.19 110 LEU A O 1
ATOM 914 N N . ASP A 1 111 ? 40.232 -10.137 -24.649 1.00 82.06 111 ASP A N 1
ATOM 915 C CA . ASP A 1 111 ? 41.129 -9.710 -25.724 1.00 82.06 111 ASP A CA 1
ATOM 916 C C . ASP A 1 111 ? 42.418 -9.093 -25.165 1.00 82.06 111 ASP A C 1
ATOM 918 O O . ASP A 1 111 ? 43.512 -9.396 -25.643 1.00 82.06 111 ASP A O 1
ATOM 922 N N . SER A 1 112 ? 42.318 -8.353 -24.057 1.00 78.44 112 SER A N 1
ATOM 923 C CA . SER A 1 112 ? 43.483 -7.830 -23.329 1.00 78.44 112 SER A CA 1
ATOM 924 C C . SER A 1 112 ? 44.344 -8.939 -22.702 1.00 78.44 112 SER A C 1
ATOM 926 O O . SER A 1 112 ? 45.558 -8.793 -22.580 1.00 78.44 112 SER A O 1
ATOM 928 N N . LYS A 1 113 ? 43.743 -10.077 -22.326 1.00 73.44 113 LYS A N 1
ATOM 929 C CA . LYS A 1 113 ? 44.452 -11.213 -21.712 1.00 73.44 113 LYS A CA 1
ATOM 930 C C . LYS A 1 113 ? 45.177 -12.098 -22.734 1.00 73.44 113 LYS A C 1
ATOM 932 O O . LYS A 1 113 ? 46.188 -12.709 -22.393 1.00 73.44 113 LYS A O 1
ATOM 937 N N . LYS A 1 114 ? 44.707 -12.152 -23.98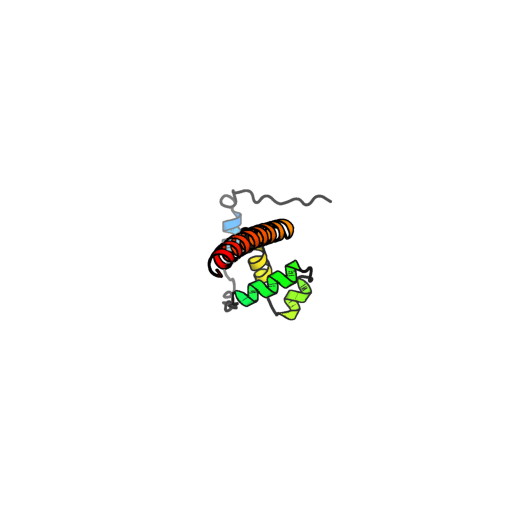6 1.00 63.34 114 LYS A N 1
ATOM 938 C CA . LYS A 1 114 ? 45.359 -12.909 -25.074 1.00 63.34 114 LYS A CA 1
ATOM 939 C C . LYS A 1 114 ? 46.663 -12.268 -25.564 1.00 63.34 114 LYS A C 1
ATOM 941 O O . LYS A 1 114 ? 47.517 -12.984 -26.068 1.00 63.34 114 LYS A O 1
ATOM 946 N N . GLY A 1 115 ? 46.845 -10.960 -25.369 1.00 59.00 115 GLY A N 1
ATOM 947 C CA . GLY A 1 115 ? 48.081 -10.247 -25.718 1.00 59.00 115 GLY A CA 1
ATOM 948 C C . GLY A 1 115 ? 49.245 -10.414 -24.728 1.00 59.00 115 GLY A C 1
ATOM 949 O O . GLY A 1 115 ? 50.325 -9.903 -24.994 1.00 59.00 115 GLY A O 1
ATOM 950 N N . GLY A 1 116 ? 49.040 -11.100 -23.594 1.00 58.50 116 GLY A N 1
ATOM 951 C CA . GLY A 1 116 ? 50.053 -11.307 -22.544 1.00 58.50 116 GLY A CA 1
ATOM 952 C C . GLY A 1 116 ? 50.605 -12.736 -22.434 1.00 58.50 116 GLY A C 1
ATOM 953 O O . GLY A 1 116 ? 51.284 -13.045 -21.461 1.00 58.50 116 GLY A O 1
ATOM 954 N N . LEU A 1 117 ? 50.280 -13.615 -23.388 1.00 59.19 117 LEU A N 1
ATOM 955 C CA . LEU A 1 117 ? 50.800 -14.984 -23.509 1.00 59.19 117 LEU A CA 1
ATOM 956 C C . LEU A 1 117 ? 51.581 -15.097 -24.826 1.00 59.19 117 LEU A C 1
ATOM 958 O O . LEU A 1 117 ? 51.132 -1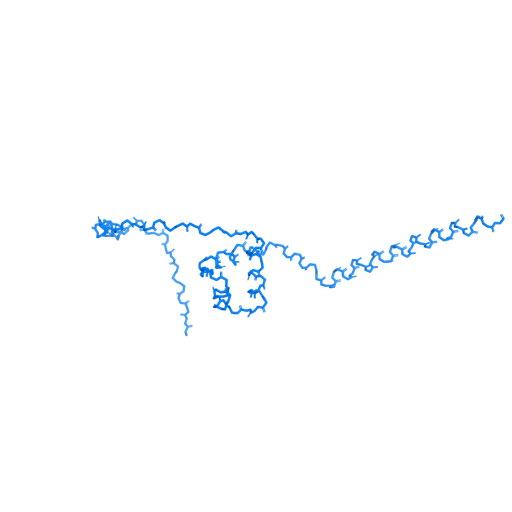5.741 -25.772 1.00 59.19 117 LEU A O 1
ATOM 962 N N . SER A 1 118 ? 52.725 -14.422 -24.899 1.00 53.44 118 SER A N 1
ATOM 963 C CA . SER A 1 118 ? 53.776 -14.672 -25.888 1.00 53.44 118 SER A CA 1
ATOM 964 C C . SER A 1 118 ? 55.137 -14.560 -25.229 1.00 53.44 118 SER A C 1
ATOM 966 O O . SER A 1 118 ? 55.243 -13.833 -24.217 1.00 53.44 118 SER A O 1
#

Sequence (118 aa):
MERRCIFLDKNFEKTGITEFFKKEFKNIPDKKVTKKKIYSDEFKTAVIQEYLNGVSRKDILSKYDISSSALYKWISSIKPSACEEESEEDTMQKLLRENEMLKKVILMLLDSKKGGLS

pLDDT: mean 73.31, std 17.73, range [33.31, 95.81]

Foldseek 3Di:
DDPPPPDPDPPVPPDCVVVVCVVVPPDDPPDPPDDDDDDDPVVLVVLVVCVVVVDDPVVSCVVPVDDPVVNVVSNVVPDVPPPPVVDPVNVVVVVVVVVVVVVVVVVVVVVVVVVPPD

Secondary structure (DSSP, 8-state):
---------S-GGGSTHHHHHHHHTTT------PPPPP--HHHHHHHHHHHHTT--HHHHHHHHT--HHHHHHHHHH----------HHHHHHHHHHHHHHHHHHHHHHHHHHHTT--

Radius of gyration: 29.83 Å; chains: 1; bounding box: 86×45×54 Å